Protein AF-A0AAD7IYN7-F1 (afdb_monomer_lite)

Organism: NCBI:txid230809

pLDDT: mean 83.4, std 15.1, range [46.16, 95.94]

Radius of gyration: 18.27 Å; chains: 1; bounding box: 29×52×59 Å

Sequence (99 aa):
MGLDIGGFHITPNIVSKHLQVVGIGQQQINTLLNPIDHQDASLAYNLLRVLWTLPDAPATASPNFIRARVALQIFGRLAQHLVTQENLEAGAIGSENLT

Structure (mmCIF, N/CA/C/O backbone):
data_AF-A0AAD7IYN7-F1
#
_entry.id   AF-A0AAD7IYN7-F1
#
loop_
_atom_site.group_PDB
_atom_site.id
_atom_site.type_symbol
_atom_site.label_atom_id
_atom_site.label_alt_id
_atom_site.label_comp_id
_atom_site.label_asym_id
_atom_site.label_entity_id
_atom_site.label_seq_id
_atom_site.pdbx_PDB_ins_code
_atom_site.Cartn_x
_atom_site.Cartn_y
_atom_site.Cartn_z
_atom_site.occupancy
_atom_site.B_iso_or_equiv
_atom_site.auth_seq_id
_atom_site.auth_comp_id
_atom_site.auth_asym_id
_atom_site.auth_atom_id
_atom_site.pdbx_PDB_model_num
ATOM 1 N N . MET A 1 1 ? 5.363 13.466 0.339 1.00 71.12 1 MET A N 1
ATOM 2 C CA . MET A 1 1 ? 5.808 12.552 1.412 1.00 71.12 1 MET A CA 1
ATOM 3 C C . MET A 1 1 ? 5.645 11.117 0.948 1.00 71.12 1 MET A C 1
ATOM 5 O O . MET A 1 1 ? 4.780 10.855 0.116 1.00 71.12 1 MET A O 1
ATOM 9 N N . GLY A 1 2 ? 6.485 10.228 1.464 1.00 85.56 2 GLY A N 1
ATOM 10 C CA . GLY A 1 2 ? 6.523 8.810 1.128 1.00 85.56 2 GLY A CA 1
ATOM 11 C C . GLY A 1 2 ? 7.229 8.023 2.230 1.00 85.56 2 GLY A C 1
ATOM 12 O O . GLY A 1 2 ? 7.580 8.600 3.260 1.00 85.56 2 GLY A O 1
ATOM 13 N N . LEU A 1 3 ? 7.420 6.727 2.007 1.00 88.19 3 LEU A N 1
ATOM 14 C CA . LEU A 1 3 ? 8.056 5.809 2.950 1.00 88.19 3 LEU A CA 1
ATOM 15 C C . LEU A 1 3 ? 9.094 4.953 2.224 1.00 88.19 3 LEU A C 1
ATOM 17 O O . LEU A 1 3 ? 8.778 4.330 1.213 1.00 88.19 3 LEU A O 1
ATOM 21 N N . ASP A 1 4 ? 10.312 4.894 2.752 1.00 94.31 4 ASP A N 1
ATOM 22 C CA . ASP A 1 4 ? 11.382 4.062 2.204 1.00 94.31 4 ASP A CA 1
ATOM 23 C C . ASP A 1 4 ? 11.388 2.674 2.846 1.00 94.31 4 ASP A C 1
ATOM 25 O O . ASP A 1 4 ? 11.519 2.535 4.062 1.00 94.31 4 ASP A O 1
ATOM 29 N N . ILE A 1 5 ? 11.269 1.634 2.019 1.00 92.06 5 ILE A N 1
ATOM 30 C CA . ILE A 1 5 ? 11.277 0.233 2.459 1.00 92.06 5 ILE A CA 1
ATOM 31 C C . ILE A 1 5 ? 12.234 -0.554 1.575 1.00 92.06 5 ILE A C 1
ATOM 33 O O . ILE A 1 5 ? 12.058 -0.609 0.359 1.00 92.06 5 ILE A O 1
ATOM 37 N N . GLY A 1 6 ? 13.265 -1.157 2.174 1.00 87.62 6 GLY A N 1
ATOM 38 C CA . GLY A 1 6 ? 14.228 -1.990 1.441 1.00 87.62 6 GLY A CA 1
ATOM 39 C C . GLY A 1 6 ? 14.896 -1.270 0.258 1.00 87.62 6 GLY A C 1
ATOM 40 O O . GLY A 1 6 ? 15.119 -1.875 -0.789 1.00 87.62 6 GLY A O 1
ATOM 41 N N . GLY A 1 7 ? 15.151 0.038 0.386 1.00 91.81 7 GLY A N 1
ATOM 42 C CA . GLY A 1 7 ? 15.722 0.863 -0.688 1.00 91.81 7 GLY A CA 1
ATOM 43 C C . GLY A 1 7 ? 14.746 1.195 -1.825 1.00 91.81 7 GLY A C 1
ATOM 44 O O . GLY A 1 7 ? 15.180 1.494 -2.940 1.00 91.81 7 GLY A O 1
ATOM 45 N N . PHE A 1 8 ? 13.437 1.104 -1.580 1.00 93.69 8 PHE A N 1
ATOM 46 C CA . PHE A 1 8 ? 12.393 1.522 -2.510 1.00 93.69 8 PHE A CA 1
ATOM 47 C C . PHE A 1 8 ? 11.496 2.592 -1.874 1.00 93.69 8 PHE A C 1
ATOM 49 O O . PHE A 1 8 ? 10.893 2.355 -0.828 1.00 93.69 8 PHE A O 1
ATOM 56 N N . HIS A 1 9 ? 11.385 3.748 -2.532 1.00 95.31 9 HIS A N 1
ATOM 57 C CA . HIS A 1 9 ? 10.581 4.871 -2.054 1.00 95.31 9 HIS A CA 1
ATOM 58 C C . HIS A 1 9 ? 9.115 4.721 -2.477 1.00 95.31 9 HIS A C 1
ATOM 60 O O . HIS A 1 9 ? 8.764 4.861 -3.654 1.00 95.31 9 HIS A O 1
ATOM 66 N N . ILE A 1 10 ? 8.240 4.439 -1.517 1.00 93.12 10 ILE A N 1
ATOM 67 C CA . ILE A 1 10 ? 6.801 4.281 -1.722 1.00 93.12 10 ILE A CA 1
ATOM 68 C C . ILE A 1 10 ? 6.121 5.645 -1.625 1.00 93.12 10 ILE A C 1
ATOM 70 O O . ILE A 1 10 ? 6.274 6.370 -0.647 1.00 93.12 10 ILE A O 1
ATOM 74 N N . THR A 1 11 ? 5.305 5.968 -2.626 1.00 93.56 11 THR A N 1
ATOM 75 C CA . THR A 1 11 ? 4.481 7.184 -2.657 1.00 93.56 11 THR A CA 1
ATOM 76 C C . THR A 1 11 ? 2.993 6.830 -2.724 1.00 93.56 11 THR A C 1
ATOM 78 O O . THR A 1 11 ? 2.652 5.732 -3.176 1.00 93.56 11 THR A O 1
ATOM 81 N N . PRO A 1 12 ? 2.077 7.754 -2.374 1.00 91.38 12 PRO A N 1
ATOM 82 C CA . PRO A 1 12 ? 0.636 7.520 -2.511 1.00 91.38 12 PRO A CA 1
ATOM 83 C C . PRO A 1 12 ? 0.210 7.132 -3.934 1.00 91.38 12 PRO A C 1
ATOM 85 O O . PRO A 1 12 ? -0.678 6.305 -4.115 1.00 91.38 12 PRO A O 1
ATOM 88 N N . ASN A 1 13 ? 0.882 7.665 -4.960 1.00 93.19 13 ASN A N 1
ATOM 89 C CA . ASN A 1 13 ? 0.606 7.315 -6.355 1.00 93.19 13 ASN A CA 1
ATOM 90 C C . ASN A 1 13 ? 0.976 5.854 -6.666 1.00 93.19 13 ASN A C 1
ATOM 92 O O . ASN A 1 13 ? 0.263 5.168 -7.395 1.00 93.19 13 ASN A O 1
ATOM 96 N N . ILE A 1 14 ? 2.077 5.357 -6.091 1.00 94.19 14 ILE A N 1
ATOM 97 C CA . ILE A 1 14 ? 2.450 3.942 -6.204 1.00 94.19 14 ILE A CA 1
ATOM 98 C C . ILE A 1 14 ? 1.385 3.086 -5.518 1.00 94.19 14 ILE A C 1
ATOM 100 O O . ILE A 1 14 ? 0.880 2.156 -6.137 1.00 94.19 14 ILE A O 1
ATOM 104 N N . VAL A 1 15 ? 0.971 3.438 -4.298 1.00 93.06 15 VAL A N 1
ATOM 105 C CA . VAL A 1 15 ? -0.092 2.705 -3.591 1.00 93.06 15 VAL A CA 1
ATOM 106 C C . VAL A 1 15 ? -1.372 2.665 -4.431 1.00 93.06 15 VAL A C 1
ATOM 108 O O . VAL A 1 15 ? -1.863 1.581 -4.730 1.00 93.06 15 VAL A O 1
ATOM 111 N N . SER A 1 16 ? -1.843 3.817 -4.916 1.00 94.62 16 SER A N 1
ATOM 112 C CA . SER A 1 16 ? -3.026 3.940 -5.781 1.00 94.62 16 SER A CA 1
ATOM 113 C C . SER A 1 16 ? -2.989 2.984 -6.980 1.00 94.62 16 SER A C 1
ATOM 115 O O . SER A 1 16 ? -3.908 2.186 -7.159 1.00 94.62 16 SER A O 1
ATOM 117 N N . LYS A 1 17 ? -1.892 2.964 -7.750 1.00 94.50 17 LYS A N 1
ATOM 118 C CA . LYS A 1 17 ? -1.737 2.054 -8.904 1.00 94.50 17 LYS A CA 1
ATOM 119 C C . LYS A 1 17 ? -1.840 0.582 -8.508 1.00 94.50 17 LYS A C 1
ATOM 121 O O . LYS A 1 17 ? -2.447 -0.218 -9.215 1.00 94.50 17 LYS A O 1
ATOM 126 N N . HIS A 1 18 ? -1.250 0.216 -7.375 1.00 94.44 18 HIS A N 1
ATOM 127 C CA . HIS A 1 18 ? -1.291 -1.153 -6.873 1.00 94.44 18 HIS A CA 1
ATOM 128 C C . HIS A 1 18 ? -2.686 -1.564 -6.381 1.00 94.44 18 HIS A C 1
ATOM 130 O O . HIS A 1 18 ? -3.023 -2.741 -6.529 1.00 94.44 18 HIS A O 1
ATOM 136 N N . LEU A 1 19 ? -3.470 -0.622 -5.840 1.00 93.56 19 LEU A N 1
ATOM 137 C CA . LEU A 1 19 ? -4.868 -0.807 -5.433 1.00 93.56 19 LEU A CA 1
ATOM 138 C C . LEU A 1 19 ? -5.804 -0.936 -6.648 1.00 93.56 19 LEU A C 1
ATOM 140 O O . LEU A 1 19 ? -6.657 -1.821 -6.677 1.00 93.56 19 LEU A O 1
ATOM 144 N N . GLN A 1 20 ? -5.606 -0.118 -7.686 1.00 94.06 20 GLN A N 1
ATOM 145 C CA . GLN A 1 20 ? -6.377 -0.208 -8.934 1.00 94.06 20 GLN A CA 1
ATOM 146 C C . GLN A 1 20 ? -6.227 -1.583 -9.596 1.00 94.06 20 GLN A C 1
ATOM 148 O O . GLN A 1 20 ? -7.212 -2.177 -10.026 1.00 94.06 20 GLN A O 1
ATOM 153 N N . VAL A 1 21 ? -4.999 -2.119 -9.641 1.00 92.50 21 VAL A N 1
ATOM 154 C CA . VAL A 1 21 ? -4.712 -3.437 -10.240 1.00 92.50 21 VAL A CA 1
ATOM 155 C C . VAL A 1 21 ? -5.435 -4.577 -9.519 1.00 92.50 21 VAL A C 1
ATOM 157 O O . VAL A 1 21 ? -5.766 -5.574 -10.153 1.00 92.50 21 VAL A O 1
ATOM 160 N N . VAL A 1 22 ? -5.709 -4.439 -8.219 1.00 91.12 22 VAL A N 1
ATOM 161 C CA . VAL A 1 22 ? -6.478 -5.436 -7.453 1.00 91.12 22 VAL A CA 1
ATOM 162 C C . VAL A 1 22 ? -7.987 -5.160 -7.464 1.00 91.12 22 VAL A C 1
ATOM 164 O O . VAL A 1 22 ? -8.731 -5.785 -6.716 1.00 91.12 22 VAL A O 1
ATOM 167 N N . GLY A 1 23 ? -8.451 -4.244 -8.321 1.00 92.00 23 GLY A N 1
ATOM 168 C CA . GLY A 1 23 ? -9.871 -3.986 -8.563 1.00 92.00 23 GLY A CA 1
ATOM 169 C C . GLY A 1 23 ? -10.516 -2.953 -7.639 1.00 92.00 23 GLY A C 1
ATOM 170 O O . GLY A 1 23 ? -11.737 -2.820 -7.644 1.00 92.00 23 GLY A O 1
ATOM 171 N N . ILE A 1 24 ? -9.737 -2.204 -6.853 1.00 91.75 24 ILE A N 1
ATOM 172 C CA . ILE A 1 24 ? -10.289 -1.171 -5.968 1.00 91.75 24 ILE A CA 1
ATOM 173 C C . ILE A 1 24 ? -10.638 0.068 -6.796 1.00 91.75 24 ILE A C 1
ATOM 175 O O . ILE A 1 24 ? -9.802 0.617 -7.515 1.00 91.75 24 ILE A O 1
ATOM 179 N N . GLY A 1 25 ? -11.890 0.517 -6.685 1.00 92.38 25 GLY A N 1
ATOM 180 C CA . GLY A 1 25 ? -12.396 1.669 -7.427 1.00 92.38 25 GLY A CA 1
ATOM 181 C C . GLY A 1 25 ? -11.727 2.985 -7.019 1.00 92.38 25 GLY A C 1
ATOM 182 O O . GLY A 1 25 ? -11.373 3.188 -5.857 1.00 92.38 25 GLY A O 1
ATOM 183 N N . GLN A 1 26 ? -11.609 3.924 -7.963 1.00 91.25 26 GLN A N 1
ATOM 184 C CA . GLN A 1 26 ? -10.910 5.199 -7.744 1.00 91.25 26 GLN A CA 1
ATOM 185 C C . GLN A 1 26 ? -11.468 6.008 -6.565 1.00 91.25 26 GLN A C 1
ATOM 187 O O . GLN A 1 26 ? -10.705 6.618 -5.822 1.00 91.25 26 GLN A O 1
ATOM 192 N N . GLN A 1 27 ? -12.788 5.998 -6.369 1.00 89.06 27 GLN A N 1
ATOM 193 C CA . GLN A 1 27 ? -13.417 6.680 -5.239 1.00 89.06 27 GLN A CA 1
ATOM 194 C C . GLN A 1 27 ? -12.957 6.090 -3.900 1.00 89.06 27 GLN A C 1
ATOM 196 O O . GLN A 1 27 ? -12.569 6.837 -3.009 1.00 89.06 27 GLN A O 1
ATOM 201 N N . GLN A 1 28 ? -12.924 4.760 -3.782 1.00 88.12 28 GLN A N 1
ATOM 202 C CA . GLN A 1 28 ? -12.457 4.081 -2.574 1.00 88.12 28 GLN A CA 1
ATOM 203 C C . GLN A 1 28 ? -10.965 4.333 -2.328 1.00 88.12 28 GLN A C 1
ATOM 205 O O . GLN A 1 28 ? -10.567 4.533 -1.188 1.00 88.12 28 GLN A O 1
ATOM 210 N N . ILE A 1 29 ? -10.146 4.390 -3.382 1.00 90.69 29 ILE A N 1
ATOM 211 C CA . ILE A 1 29 ? -8.728 4.766 -3.275 1.00 90.69 29 ILE A CA 1
ATOM 212 C C . ILE A 1 29 ? -8.577 6.189 -2.742 1.00 90.69 29 ILE A C 1
ATOM 214 O O . ILE A 1 29 ? -7.765 6.419 -1.852 1.00 90.69 29 ILE A O 1
ATOM 218 N N . ASN A 1 30 ? -9.355 7.137 -3.267 1.00 89.56 30 ASN A N 1
ATOM 219 C CA . ASN A 1 30 ? -9.310 8.523 -2.809 1.00 89.56 30 ASN A CA 1
ATOM 220 C C . ASN A 1 30 ? -9.695 8.630 -1.334 1.00 89.56 30 ASN A C 1
ATOM 222 O O . ASN A 1 30 ? -9.058 9.381 -0.605 1.00 89.56 30 ASN A O 1
ATOM 226 N N . THR A 1 31 ? -10.695 7.860 -0.897 1.00 86.56 31 THR A N 1
ATOM 227 C CA . THR A 1 31 ? -11.061 7.758 0.517 1.00 86.56 31 THR A CA 1
ATOM 228 C C . THR A 1 31 ? -9.907 7.164 1.325 1.00 86.56 31 THR A C 1
ATOM 230 O O . THR A 1 31 ? -9.404 7.837 2.210 1.00 86.56 31 THR A O 1
ATOM 233 N N . LEU A 1 32 ? -9.395 5.981 0.966 1.00 84.50 32 LEU A N 1
ATOM 234 C CA . LEU A 1 32 ? -8.302 5.294 1.679 1.00 84.50 32 LEU A CA 1
ATOM 235 C C . LEU A 1 32 ? -7.004 6.104 1.779 1.00 84.50 32 LEU A C 1
ATOM 237 O O . LEU A 1 32 ? -6.255 5.940 2.736 1.00 84.50 32 LEU A O 1
ATOM 241 N N . LEU A 1 33 ? -6.710 6.931 0.776 1.00 85.88 33 LEU A N 1
ATOM 242 C CA . LEU A 1 33 ? -5.492 7.735 0.711 1.00 85.88 33 LEU A CA 1
ATOM 243 C C . LEU A 1 33 ? -5.720 9.200 1.097 1.00 85.88 33 LEU A C 1
ATOM 245 O O . LEU A 1 33 ? -4.813 10.007 0.890 1.00 85.88 33 LEU A O 1
ATOM 249 N N . ASN A 1 34 ? -6.895 9.560 1.626 1.00 82.50 34 ASN A N 1
ATOM 250 C CA . ASN A 1 34 ? -7.180 10.923 2.057 1.00 82.50 34 ASN A CA 1
ATOM 251 C C . ASN A 1 34 ? -6.332 11.268 3.294 1.00 82.50 34 ASN A C 1
ATOM 253 O O . ASN A 1 34 ? -6.599 10.750 4.377 1.00 82.50 34 ASN A O 1
ATOM 257 N N . PRO A 1 35 ? -5.338 12.166 3.177 1.00 67.31 35 PRO A N 1
ATOM 258 C CA . PRO A 1 35 ? -4.457 12.476 4.292 1.00 67.31 35 PRO A CA 1
ATOM 259 C C . PRO A 1 35 ? -5.138 13.329 5.364 1.00 67.31 35 PRO A C 1
ATOM 261 O O . PRO A 1 35 ? -4.581 13.445 6.441 1.00 67.31 35 PRO A O 1
ATOM 264 N N . ILE A 1 36 ? -6.295 13.940 5.077 1.00 69.62 36 ILE A N 1
ATOM 265 C CA . ILE A 1 36 ? -7.001 14.854 5.991 1.00 69.62 36 ILE A CA 1
ATOM 266 C C . ILE A 1 36 ? -7.853 14.076 7.002 1.00 69.62 36 ILE A C 1
ATOM 268 O O . ILE A 1 36 ? -8.170 14.592 8.074 1.00 69.62 36 ILE A O 1
ATOM 272 N N . ASP A 1 37 ? -8.193 12.824 6.692 1.00 66.94 37 ASP A N 1
ATOM 273 C CA . ASP A 1 37 ? -9.028 11.975 7.540 1.00 66.94 37 ASP A CA 1
ATOM 274 C C . ASP A 1 37 ? -8.203 11.304 8.652 1.00 66.94 37 ASP A C 1
ATOM 276 O O . ASP A 1 37 ? -8.051 10.088 8.739 1.00 66.94 37 ASP A O 1
ATOM 280 N N . HIS A 1 38 ? -7.590 12.138 9.495 1.00 61.22 38 HIS A N 1
ATOM 281 C CA . HIS A 1 38 ? -6.685 11.726 10.570 1.00 61.22 38 HIS A CA 1
ATOM 282 C C . HIS A 1 38 ? -7.382 10.994 11.732 1.00 61.22 38 HIS A C 1
ATOM 284 O O . HIS A 1 38 ? -6.698 10.562 12.660 1.00 61.22 38 HIS A O 1
ATOM 290 N N . GLN A 1 39 ? -8.716 10.896 11.727 1.00 61.03 39 GLN A N 1
ATOM 291 C CA . GLN A 1 39 ? -9.494 10.353 12.846 1.00 61.03 39 GLN A CA 1
ATOM 292 C C . GLN A 1 39 ? -10.190 9.022 12.536 1.00 61.03 39 GLN A C 1
ATOM 294 O O . GLN A 1 39 ? -10.695 8.389 13.464 1.00 61.03 39 GLN A O 1
ATOM 299 N N . ASP A 1 40 ? -10.174 8.541 11.288 1.00 77.00 40 ASP A N 1
ATOM 300 C CA . ASP A 1 40 ? -10.755 7.239 10.957 1.00 77.00 40 ASP A CA 1
ATOM 301 C C . ASP A 1 40 ? -9.717 6.105 11.056 1.00 77.00 40 ASP A C 1
ATOM 303 O O . ASP A 1 40 ? -9.088 5.671 10.085 1.00 77.00 40 ASP A O 1
ATOM 307 N N . ALA A 1 41 ? -9.553 5.580 12.274 1.00 77.31 41 ALA A N 1
ATOM 308 C CA . ALA A 1 41 ? -8.733 4.394 12.527 1.00 77.31 41 ALA A CA 1
ATOM 309 C C . ALA A 1 41 ? -9.207 3.161 11.727 1.00 77.31 41 ALA A C 1
ATOM 311 O O . ALA A 1 41 ? -8.395 2.294 11.391 1.00 77.31 41 ALA A O 1
ATOM 312 N N . SER A 1 42 ? -10.496 3.090 11.374 1.00 81.81 42 SER A N 1
ATOM 313 C CA . SER A 1 42 ? -11.050 2.000 10.563 1.00 81.81 42 SER A CA 1
ATOM 314 C C . SER A 1 42 ? -10.583 2.108 9.117 1.00 81.81 42 SER A C 1
ATOM 316 O O . SER A 1 42 ? -10.259 1.097 8.494 1.00 81.81 42 SER A O 1
ATOM 318 N N . LEU A 1 43 ? -10.498 3.325 8.584 1.00 82.06 43 LEU A N 1
ATOM 319 C CA . LEU A 1 43 ? -9.987 3.592 7.244 1.00 82.06 43 LEU A CA 1
ATOM 320 C C . LEU A 1 43 ? -8.505 3.230 7.122 1.00 82.06 43 LEU A C 1
ATOM 322 O O . LEU A 1 43 ? -8.115 2.532 6.182 1.00 82.06 43 LEU A O 1
ATOM 326 N N . ALA A 1 44 ? -7.702 3.629 8.111 1.00 82.25 44 ALA A N 1
ATOM 327 C CA . ALA A 1 44 ? -6.296 3.249 8.189 1.00 82.25 44 ALA A CA 1
ATOM 328 C C . ALA A 1 44 ? -6.141 1.722 8.274 1.00 82.25 44 ALA A C 1
ATOM 330 O O . ALA A 1 44 ? -5.388 1.132 7.500 1.00 82.25 44 ALA A O 1
ATOM 331 N N . TYR A 1 45 ? -6.908 1.061 9.145 1.00 85.44 45 TYR A N 1
ATOM 332 C CA . TYR A 1 45 ? -6.904 -0.397 9.250 1.00 85.44 45 TYR A CA 1
ATOM 333 C C . TYR A 1 45 ? -7.325 -1.083 7.941 1.00 85.44 45 TYR A C 1
ATOM 335 O O . TYR A 1 45 ? -6.688 -2.048 7.522 1.00 85.44 45 TYR A O 1
ATOM 343 N N . ASN A 1 46 ? -8.348 -0.573 7.251 1.00 86.38 46 ASN A N 1
ATOM 344 C CA . ASN A 1 46 ? -8.783 -1.097 5.957 1.00 86.38 46 ASN A CA 1
ATOM 345 C C . ASN A 1 46 ? -7.690 -0.961 4.893 1.00 86.38 46 ASN A C 1
ATOM 347 O O . ASN A 1 46 ? -7.466 -1.903 4.132 1.00 86.38 46 ASN A O 1
ATOM 351 N N . LEU A 1 47 ? -6.966 0.161 4.864 1.00 87.31 47 LEU A N 1
ATOM 352 C CA . LEU A 1 47 ? -5.812 0.326 3.983 1.00 87.31 47 LEU A CA 1
ATOM 353 C C . LEU A 1 47 ? -4.723 -0.707 4.305 1.00 87.31 47 LEU A C 1
ATOM 355 O O . LEU A 1 47 ? -4.266 -1.401 3.398 1.00 87.31 47 LEU A O 1
ATOM 359 N N . LEU A 1 48 ? -4.343 -0.859 5.578 1.00 89.12 48 LEU A N 1
ATOM 360 C CA . LEU A 1 48 ? -3.340 -1.846 6.005 1.00 89.12 48 LEU A CA 1
ATOM 361 C C . LEU A 1 48 ? -3.766 -3.273 5.651 1.00 89.12 48 LEU A C 1
ATOM 363 O O . LEU A 1 48 ? -2.957 -4.047 5.135 1.00 89.12 48 LEU A O 1
ATOM 367 N N . ARG A 1 49 ? -5.050 -3.591 5.844 1.00 89.19 49 ARG A N 1
ATOM 368 C CA . ARG A 1 49 ? -5.630 -4.884 5.488 1.00 89.19 49 ARG A CA 1
ATOM 369 C C . ARG A 1 49 ? -5.527 -5.161 3.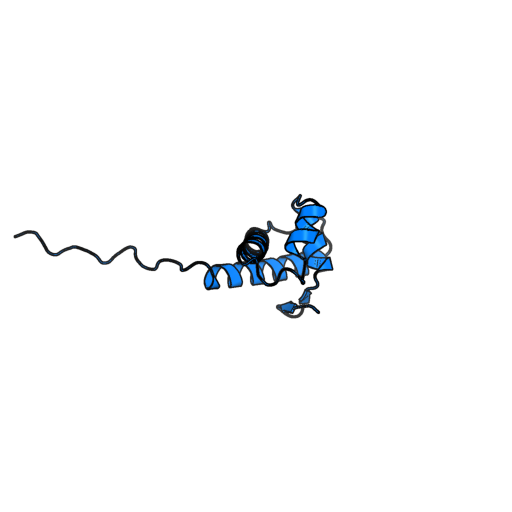997 1.00 89.19 49 ARG A C 1
ATOM 371 O O . ARG A 1 49 ? -5.199 -6.277 3.596 1.00 89.19 49 ARG A O 1
ATOM 378 N N . VAL A 1 50 ? -5.772 -4.161 3.159 1.00 89.88 50 VAL A N 1
ATOM 379 C CA . VAL A 1 50 ? -5.562 -4.319 1.720 1.00 89.88 50 VAL A CA 1
ATOM 380 C C . VAL A 1 50 ? -4.082 -4.538 1.411 1.00 89.88 50 VAL A C 1
ATOM 382 O O . VAL A 1 50 ? -3.758 -5.447 0.653 1.00 89.88 50 VAL A O 1
ATOM 385 N N . LEU A 1 51 ? -3.177 -3.760 2.010 1.00 91.00 51 LEU A N 1
ATOM 386 C CA . LEU A 1 51 ? -1.738 -3.876 1.755 1.00 91.00 51 LEU A CA 1
ATOM 387 C C . LEU A 1 51 ? -1.172 -5.250 2.142 1.00 91.00 51 LEU A C 1
ATOM 389 O O . LEU A 1 51 ? -0.384 -5.814 1.382 1.00 91.00 51 LEU A O 1
ATOM 393 N N . TRP A 1 52 ? -1.587 -5.814 3.278 1.00 91.31 52 TRP A N 1
ATOM 394 C CA . TRP A 1 52 ? -1.109 -7.126 3.724 1.00 91.31 52 TRP A CA 1
ATOM 395 C C . TRP A 1 52 ? -1.720 -8.296 2.937 1.00 91.31 52 TRP A C 1
ATOM 397 O O . TRP A 1 52 ? -1.150 -9.383 2.929 1.00 91.31 52 TRP A O 1
ATOM 407 N N . THR A 1 53 ? -2.865 -8.090 2.265 1.00 91.56 53 THR A N 1
ATOM 408 C CA . THR A 1 53 ? -3.550 -9.114 1.445 1.00 91.56 53 THR A CA 1
ATOM 409 C C . THR A 1 53 ? -3.227 -8.976 -0.042 1.00 91.56 53 THR A C 1
ATOM 411 O O . THR A 1 53 ? -3.805 -9.683 -0.866 1.00 91.56 53 THR A O 1
ATOM 414 N N . LEU A 1 54 ? -2.303 -8.079 -0.409 1.00 93.31 54 LEU A N 1
ATOM 415 C CA . LEU A 1 54 ? -1.926 -7.880 -1.802 1.00 93.31 54 LEU A CA 1
ATOM 416 C C . LEU A 1 54 ? -1.402 -9.189 -2.413 1.00 93.31 54 LEU A C 1
ATOM 418 O O . LEU A 1 54 ? -0.404 -9.726 -1.918 1.00 93.31 54 LEU A O 1
ATOM 422 N N . PRO A 1 55 ? -2.001 -9.660 -3.523 1.00 94.06 55 PRO A N 1
ATOM 423 C CA . PRO A 1 55 ? -1.469 -10.794 -4.254 1.00 94.06 55 PRO A CA 1
ATOM 424 C C . PRO A 1 55 ? -0.121 -10.427 -4.869 1.00 94.06 55 PRO A C 1
ATOM 426 O O . PRO A 1 55 ? 0.236 -9.245 -5.000 1.00 94.06 55 PRO A O 1
ATOM 429 N N . ASP A 1 56 ? 0.605 -11.452 -5.294 1.00 93.81 56 ASP A N 1
ATOM 430 C CA . ASP A 1 56 ? 1.844 -11.265 -6.031 1.00 93.81 56 ASP A CA 1
ATOM 431 C C . ASP A 1 56 ? 1.623 -10.402 -7.277 1.00 93.81 56 ASP A C 1
ATOM 433 O O . ASP A 1 56 ? 0.527 -10.301 -7.841 1.00 93.81 56 ASP A O 1
ATOM 437 N N . ALA A 1 57 ? 2.678 -9.697 -7.684 1.00 93.62 57 ALA A N 1
ATOM 438 C CA . ALA A 1 57 ? 2.607 -8.869 -8.876 1.00 93.62 57 ALA A CA 1
ATOM 439 C C . ALA A 1 57 ? 2.310 -9.746 -10.109 1.00 93.62 57 ALA A C 1
ATOM 441 O O . ALA A 1 57 ? 2.821 -10.863 -10.196 1.00 93.62 57 ALA A O 1
ATOM 442 N N . PRO A 1 58 ? 1.536 -9.241 -11.088 1.00 92.19 58 PRO A N 1
ATOM 443 C CA . PRO A 1 58 ? 1.342 -9.943 -12.350 1.00 92.19 58 PRO A CA 1
ATOM 444 C C . PRO A 1 58 ? 2.687 -10.298 -12.991 1.00 92.19 58 PRO A C 1
ATOM 446 O O . PRO A 1 58 ? 3.603 -9.476 -12.988 1.00 92.19 58 PRO A O 1
ATOM 449 N N . ALA A 1 59 ? 2.794 -11.479 -13.604 1.00 89.62 59 ALA A N 1
ATOM 450 C CA . ALA A 1 59 ? 4.033 -11.928 -14.252 1.00 89.62 59 ALA A CA 1
ATOM 451 C C . ALA A 1 59 ? 4.507 -10.994 -15.387 1.00 89.62 59 ALA A C 1
ATOM 453 O O . ALA A 1 59 ? 5.681 -10.974 -15.736 1.00 89.62 59 ALA A O 1
ATOM 454 N N . THR A 1 60 ? 3.594 -10.200 -15.950 1.00 93.50 60 THR A N 1
ATOM 455 C CA . THR A 1 60 ? 3.854 -9.209 -17.004 1.00 93.50 60 THR A CA 1
ATOM 456 C C . THR A 1 60 ? 4.251 -7.830 -16.467 1.00 93.50 60 THR A C 1
ATOM 458 O O . THR A 1 60 ? 4.470 -6.904 -17.249 1.00 93.50 60 THR A O 1
ATOM 461 N N . ALA A 1 61 ? 4.309 -7.652 -15.145 1.00 93.94 61 ALA A N 1
ATOM 462 C CA . ALA A 1 61 ? 4.601 -6.366 -14.533 1.00 93.94 61 ALA A CA 1
ATOM 463 C C . ALA A 1 61 ? 6.067 -5.952 -14.726 1.00 93.94 61 ALA A C 1
ATOM 465 O O . ALA A 1 61 ? 6.977 -6.776 -14.810 1.00 93.94 61 ALA A O 1
ATOM 466 N N . SER A 1 62 ? 6.311 -4.641 -14.750 1.00 95.19 62 SER A N 1
ATOM 467 C CA . SER A 1 62 ? 7.674 -4.120 -14.843 1.00 95.19 62 SER A CA 1
ATOM 468 C C . SER A 1 62 ? 8.484 -4.437 -13.576 1.00 95.19 62 SER A C 1
ATOM 470 O O . SER A 1 62 ? 7.912 -4.509 -12.482 1.00 95.19 62 SER A O 1
ATOM 472 N N . PRO A 1 63 ? 9.825 -4.530 -13.663 1.00 94.88 63 PRO A N 1
ATOM 473 C CA . PRO A 1 63 ? 10.671 -4.767 -12.493 1.00 94.88 63 PRO A CA 1
ATOM 474 C C . PRO A 1 63 ? 10.437 -3.763 -11.354 1.00 94.88 63 PRO A C 1
ATOM 476 O O . PRO A 1 63 ? 10.403 -4.139 -10.185 1.00 94.88 63 PRO A O 1
ATOM 479 N N . ASN A 1 64 ? 10.199 -2.487 -11.682 1.00 93.56 64 ASN A N 1
ATOM 480 C CA . ASN A 1 64 ? 9.877 -1.468 -10.679 1.00 93.56 64 ASN A CA 1
ATOM 481 C C . ASN A 1 64 ? 8.527 -1.714 -9.996 1.00 93.56 64 ASN A C 1
ATOM 483 O O . ASN A 1 64 ? 8.421 -1.507 -8.789 1.00 93.56 64 ASN A O 1
ATOM 487 N N . PHE A 1 65 ? 7.512 -2.168 -10.735 1.00 94.88 65 PHE A N 1
ATOM 488 C CA . PHE A 1 65 ? 6.220 -2.523 -10.149 1.00 94.88 65 PHE A CA 1
ATOM 489 C C . PHE A 1 65 ? 6.350 -3.741 -9.228 1.00 94.88 65 PHE A C 1
ATOM 491 O O . PHE A 1 65 ? 5.785 -3.754 -8.139 1.00 94.88 65 PHE A O 1
ATOM 498 N N . ILE A 1 66 ? 7.141 -4.743 -9.614 1.00 95.56 66 ILE A N 1
ATOM 499 C CA . ILE A 1 66 ? 7.411 -5.916 -8.771 1.00 95.56 66 ILE A CA 1
ATOM 500 C C . ILE A 1 66 ? 8.103 -5.487 -7.470 1.00 95.56 66 ILE A C 1
ATOM 502 O O . ILE A 1 66 ? 7.652 -5.852 -6.386 1.00 95.56 66 ILE A O 1
ATOM 506 N N . ARG A 1 67 ? 9.139 -4.641 -7.548 1.00 95.44 67 ARG A N 1
ATOM 507 C CA . ARG A 1 67 ? 9.821 -4.105 -6.356 1.00 95.44 67 ARG A CA 1
ATOM 508 C C . ARG A 1 67 ? 8.878 -3.313 -5.450 1.00 95.44 67 ARG A C 1
ATOM 510 O O . ARG A 1 67 ? 8.899 -3.510 -4.238 1.00 95.44 67 ARG A O 1
ATOM 517 N N . ALA A 1 68 ? 8.021 -2.473 -6.032 1.00 95.38 68 ALA A N 1
ATOM 518 C CA . ALA A 1 68 ? 6.986 -1.762 -5.291 1.00 95.38 68 ALA A CA 1
ATOM 519 C C . ALA A 1 68 ? 6.006 -2.724 -4.602 1.00 95.38 68 ALA A C 1
ATOM 521 O O . ALA A 1 68 ? 5.678 -2.523 -3.434 1.00 95.38 68 ALA A O 1
ATOM 522 N N . ARG A 1 69 ? 5.570 -3.793 -5.290 1.00 95.94 69 ARG A N 1
ATOM 523 C CA . ARG A 1 69 ? 4.673 -4.813 -4.723 1.00 95.94 69 ARG A CA 1
ATOM 524 C C . ARG A 1 69 ? 5.305 -5.480 -3.507 1.00 95.94 69 ARG A C 1
ATOM 526 O O . ARG A 1 69 ? 4.650 -5.555 -2.474 1.00 95.94 69 ARG A O 1
ATOM 533 N N . VAL A 1 70 ? 6.561 -5.907 -3.622 1.00 94.88 70 VAL A N 1
ATOM 534 C CA . VAL A 1 70 ? 7.300 -6.541 -2.522 1.00 94.88 70 VAL A CA 1
ATOM 535 C C . VAL A 1 70 ? 7.420 -5.588 -1.333 1.00 94.88 70 VAL A C 1
ATOM 537 O O . VAL A 1 70 ? 7.128 -5.975 -0.205 1.00 94.88 70 VAL A O 1
ATOM 540 N N . 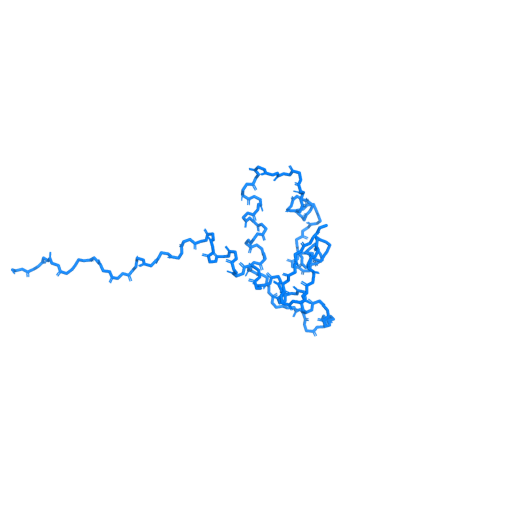ALA A 1 71 ? 7.770 -4.324 -1.574 1.00 95.56 71 ALA A N 1
ATOM 541 C CA . ALA A 1 71 ? 7.878 -3.321 -0.518 1.00 95.56 71 ALA A CA 1
ATOM 542 C C . ALA A 1 71 ? 6.533 -3.087 0.208 1.00 95.56 71 ALA A C 1
ATOM 544 O O . ALA A 1 71 ? 6.493 -3.043 1.438 1.00 95.56 71 ALA A O 1
ATOM 545 N N . LEU A 1 72 ? 5.423 -3.016 -0.537 1.00 95.12 72 LEU A N 1
ATOM 546 C CA . LEU A 1 72 ? 4.072 -2.896 0.026 1.00 95.12 72 LEU A CA 1
ATOM 547 C C . LEU A 1 72 ? 3.650 -4.141 0.819 1.00 95.12 72 LEU A C 1
ATOM 549 O O . LEU A 1 72 ? 3.064 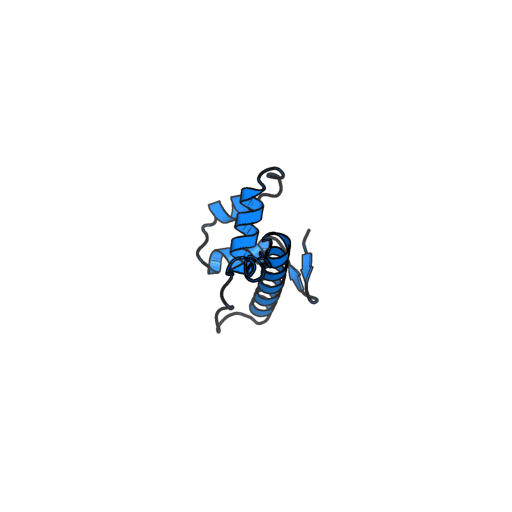-4.000 1.889 1.00 95.12 72 LEU A O 1
ATOM 553 N N . GLN A 1 73 ? 3.965 -5.343 0.331 1.00 94.62 73 GLN A N 1
ATOM 554 C CA . GLN A 1 73 ? 3.685 -6.596 1.040 1.00 94.62 73 GLN A CA 1
ATOM 555 C C . GLN A 1 73 ? 4.491 -6.698 2.343 1.00 94.62 73 GLN A C 1
ATOM 557 O O . GLN A 1 73 ? 3.939 -7.108 3.362 1.00 94.62 73 GLN A O 1
ATOM 562 N N . ILE A 1 74 ? 5.768 -6.292 2.343 1.00 93.94 74 ILE A N 1
ATOM 563 C CA . ILE A 1 74 ? 6.601 -6.231 3.556 1.00 93.94 74 ILE A CA 1
ATOM 564 C C . ILE A 1 74 ? 5.968 -5.292 4.582 1.00 93.94 74 ILE A C 1
ATOM 566 O O . ILE A 1 74 ? 5.789 -5.676 5.737 1.00 93.94 74 ILE A O 1
ATOM 570 N N . PHE A 1 75 ? 5.584 -4.085 4.157 1.00 93.19 75 PHE A N 1
ATOM 571 C CA . PHE A 1 75 ? 4.916 -3.130 5.035 1.00 93.19 75 PHE A CA 1
ATOM 572 C C . PHE A 1 75 ? 3.605 -3.676 5.595 1.00 93.19 75 PHE A C 1
ATOM 574 O O . PHE A 1 75 ? 3.365 -3.593 6.795 1.00 93.19 75 PHE A O 1
ATOM 581 N N . GLY A 1 76 ? 2.773 -4.260 4.729 1.00 92.88 76 GLY A N 1
ATOM 582 C CA . GLY A 1 76 ? 1.500 -4.851 5.118 1.00 92.88 76 GLY A CA 1
ATOM 583 C C . GLY A 1 76 ? 1.680 -5.945 6.169 1.00 92.88 76 GLY A C 1
ATOM 584 O O . GLY A 1 76 ? 1.011 -5.913 7.197 1.0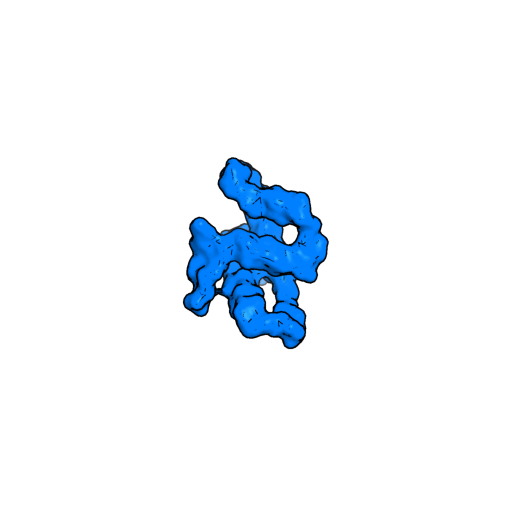0 92.88 76 GLY A O 1
ATOM 585 N N . ARG A 1 77 ? 2.623 -6.871 5.963 1.00 92.31 77 ARG A N 1
ATOM 586 C CA . ARG A 1 77 ? 2.928 -7.934 6.936 1.00 92.31 77 ARG A CA 1
ATOM 587 C C . ARG A 1 77 ? 3.428 -7.372 8.265 1.00 92.31 77 ARG A C 1
ATOM 589 O O . ARG A 1 77 ? 2.974 -7.813 9.313 1.00 92.31 77 ARG A O 1
ATOM 596 N N . LEU A 1 78 ? 4.313 -6.373 8.240 1.00 91.00 78 LEU A N 1
ATOM 597 C CA . LEU A 1 78 ? 4.754 -5.699 9.464 1.00 91.00 78 LEU A CA 1
ATOM 598 C C . LEU A 1 78 ? 3.562 -5.081 10.209 1.00 91.00 78 LEU A C 1
ATOM 600 O O . LEU A 1 78 ? 3.389 -5.316 11.401 1.00 91.00 78 LEU A O 1
ATOM 604 N N . ALA A 1 79 ? 2.716 -4.335 9.499 1.00 89.75 79 ALA A N 1
ATOM 605 C CA . ALA A 1 79 ? 1.516 -3.733 10.066 1.00 89.75 79 ALA A CA 1
ATOM 606 C C . ALA A 1 79 ? 0.542 -4.782 10.624 1.00 89.75 79 ALA A C 1
ATOM 608 O O . ALA A 1 79 ? -0.082 -4.542 11.653 1.00 89.75 79 ALA A O 1
ATOM 609 N N . GLN A 1 80 ? 0.449 -5.953 9.989 1.00 92.38 80 GLN A N 1
ATOM 610 C CA . GLN A 1 80 ? -0.324 -7.083 10.494 1.00 92.38 80 GLN A CA 1
ATOM 611 C C . GLN A 1 80 ? 0.138 -7.489 11.880 1.00 92.38 80 GLN A C 1
ATOM 613 O O . GLN A 1 80 ? -0.641 -7.393 12.821 1.00 92.38 80 GLN A O 1
ATOM 618 N N . HIS A 1 81 ? 1.413 -7.837 12.027 1.00 89.12 81 HIS A N 1
ATOM 619 C CA . HIS A 1 81 ? 1.960 -8.265 13.312 1.00 89.12 81 HIS A CA 1
ATOM 620 C C . HIS A 1 81 ? 1.865 -7.192 14.407 1.00 89.12 81 HIS A C 1
ATOM 622 O O . HIS 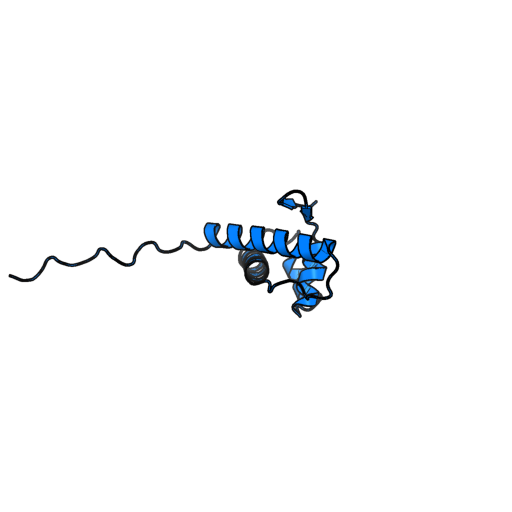A 1 81 ? 1.794 -7.532 15.583 1.00 89.12 81 HIS A O 1
ATOM 628 N N . LEU A 1 82 ? 1.851 -5.906 14.042 1.00 87.81 82 LEU A N 1
ATOM 629 C CA . LEU A 1 82 ? 1.725 -4.811 15.007 1.00 87.81 82 LEU A CA 1
ATOM 630 C C . LEU A 1 82 ? 0.283 -4.559 15.461 1.00 87.81 82 LEU A C 1
ATOM 632 O O . LEU A 1 82 ? 0.070 -4.138 16.595 1.00 87.81 82 LEU A O 1
ATOM 636 N N . VAL A 1 83 ? -0.697 -4.755 14.577 1.00 85.38 83 VAL A N 1
ATOM 637 C CA . VAL A 1 83 ? -2.094 -4.357 14.827 1.00 85.38 83 VAL A CA 1
ATOM 638 C C . VAL A 1 83 ? -2.975 -5.546 15.201 1.00 85.38 83 VAL A C 1
ATOM 640 O O . VAL A 1 83 ? -3.953 -5.385 15.928 1.00 85.38 83 VAL A O 1
ATOM 643 N N . THR A 1 84 ? -2.648 -6.751 14.740 1.00 78.44 84 THR A N 1
ATOM 644 C CA . THR A 1 84 ? -3.307 -7.971 15.203 1.00 78.44 84 THR A CA 1
ATOM 645 C C . THR A 1 84 ? -2.480 -8.547 16.343 1.00 78.44 84 THR A C 1
ATOM 647 O O . THR A 1 84 ? -1.390 -9.054 16.092 1.00 78.44 84 THR A O 1
ATOM 650 N N . GLN A 1 85 ? -2.977 -8.482 17.586 1.00 63.44 85 GLN A N 1
ATOM 651 C CA . GLN A 1 85 ? -2.460 -9.348 18.647 1.00 63.44 85 GLN A CA 1
ATOM 652 C C . GLN A 1 85 ? -2.637 -10.789 18.166 1.00 63.44 85 GLN A C 1
ATOM 654 O O . GLN A 1 85 ? -3.751 -11.308 18.106 1.00 63.44 85 GLN A O 1
ATOM 659 N N . GLU A 1 86 ? -1.545 -11.421 17.756 1.00 55.44 86 GLU A N 1
ATOM 660 C CA . GLU A 1 86 ? -1.510 -12.863 17.597 1.00 55.44 86 GLU A CA 1
ATOM 661 C C . GLU A 1 86 ? -1.656 -13.424 19.014 1.00 55.44 86 GLU A C 1
ATOM 663 O O . GLU A 1 86 ? -0.735 -13.333 19.824 1.00 55.44 86 GLU A O 1
ATOM 668 N N . ASN A 1 87 ? -2.865 -13.870 19.371 1.00 46.16 87 ASN A N 1
ATOM 669 C CA . ASN A 1 87 ? -3.124 -14.502 20.659 1.00 46.16 87 ASN A CA 1
ATOM 670 C C . ASN A 1 87 ? -2.206 -15.724 20.784 1.00 46.16 87 ASN A C 1
ATOM 672 O O . ASN A 1 87 ? -2.535 -16.805 20.302 1.00 46.16 87 ASN A O 1
ATOM 676 N N . LEU A 1 88 ? -1.085 -15.568 21.488 1.00 52.75 88 LEU A N 1
ATOM 677 C CA . LEU A 1 88 ? -0.250 -16.662 21.991 1.00 52.75 88 LEU A CA 1
ATOM 678 C C . LEU A 1 88 ? -0.917 -17.385 23.179 1.00 52.75 88 LEU A C 1
ATOM 680 O O . LEU A 1 88 ? -0.239 -17.915 24.053 1.00 52.75 88 LEU A O 1
ATOM 684 N N . GLU A 1 89 ? -2.248 -17.440 23.213 1.00 53.34 89 GLU A N 1
ATOM 685 C CA . GLU A 1 89 ? -3.015 -18.180 24.213 1.00 53.34 89 GLU A CA 1
ATOM 686 C C . GLU A 1 89 ? -3.826 -19.284 23.537 1.00 53.34 89 GLU A C 1
ATOM 688 O O . GLU A 1 89 ? -5.043 -19.222 23.385 1.00 53.34 89 GLU A O 1
ATOM 693 N N . ALA A 1 90 ? -3.120 -20.331 23.125 1.00 52.09 90 ALA A N 1
ATOM 694 C CA . ALA A 1 90 ? -3.716 -21.634 22.885 1.00 52.09 90 ALA A CA 1
ATOM 695 C C . ALA A 1 90 ? -2.738 -22.710 23.367 1.00 52.09 90 ALA A C 1
ATOM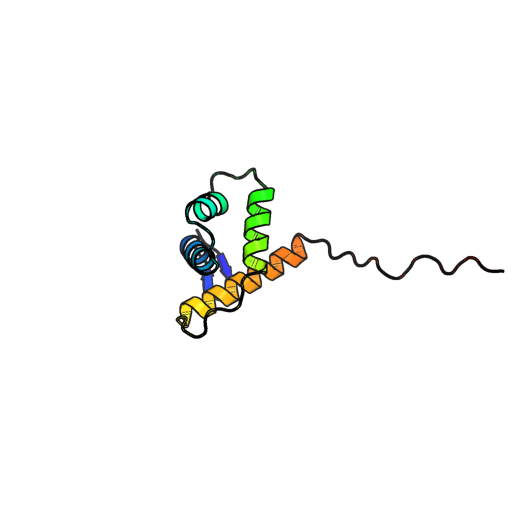 697 O O . ALA A 1 90 ? -1.954 -23.241 22.585 1.00 52.09 90 ALA A O 1
ATOM 698 N N . GLY A 1 91 ? -2.774 -23.015 24.670 1.00 51.25 91 GLY A N 1
ATOM 699 C CA . GLY A 1 91 ? -2.130 -24.228 25.183 1.00 51.25 91 GLY A CA 1
ATOM 700 C C . GLY A 1 91 ? -1.541 -24.192 26.591 1.00 51.25 91 GLY A C 1
ATOM 701 O O . GLY A 1 91 ? -0.486 -24.781 26.778 1.00 51.25 91 GLY A O 1
ATOM 702 N N . ALA A 1 92 ? -2.170 -23.552 27.581 1.00 51.50 92 ALA A N 1
ATOM 703 C CA . ALA A 1 92 ? -1.834 -23.815 28.989 1.00 51.50 92 ALA A CA 1
ATOM 704 C C . ALA A 1 92 ? -2.966 -23.399 29.943 1.00 51.50 92 ALA A C 1
ATOM 706 O O . ALA A 1 92 ? -2.798 -22.517 30.776 1.00 51.50 92 ALA A O 1
ATOM 707 N N . ILE A 1 93 ? -4.135 -24.031 29.835 1.00 50.84 93 ILE A N 1
ATOM 708 C CA . ILE A 1 93 ? -5.123 -24.006 30.921 1.00 50.84 93 ILE A CA 1
ATOM 709 C C . ILE A 1 93 ? -5.752 -25.389 31.069 1.00 50.84 93 ILE A C 1
ATOM 711 O O . ILE A 1 93 ? -6.472 -25.847 30.186 1.00 50.84 93 ILE A O 1
ATOM 715 N N . GLY A 1 94 ? -5.484 -26.019 32.218 1.00 49.47 94 GLY A N 1
ATOM 716 C CA . GLY A 1 94 ? -6.419 -26.948 32.848 1.00 49.47 94 GLY A CA 1
ATOM 717 C C . GLY A 1 94 ? -6.085 -28.438 32.806 1.00 49.47 94 GLY A C 1
ATOM 718 O O . GLY A 1 94 ? -6.930 -29.222 32.390 1.00 49.47 94 GLY A O 1
ATOM 719 N N . SER A 1 95 ? -4.924 -28.857 33.312 1.00 50.72 95 SER A N 1
ATOM 720 C CA . SER A 1 95 ? -4.734 -30.232 33.801 1.00 50.72 95 SER A CA 1
ATOM 721 C C . SER A 1 95 ? -4.488 -30.247 35.310 1.00 50.72 95 SER A C 1
ATOM 723 O O . SER A 1 95 ? -3.455 -30.721 35.758 1.00 50.72 95 SER A O 1
ATOM 725 N N . GLU A 1 96 ? -5.434 -29.719 36.087 1.00 53.88 96 GLU A N 1
ATOM 726 C CA . GLU A 1 96 ? -5.538 -29.966 37.532 1.00 53.88 96 GLU A CA 1
ATOM 727 C C . GLU A 1 96 ? -7.019 -30.047 37.913 1.00 53.88 96 GLU A C 1
ATOM 729 O O . GLU A 1 96 ? -7.634 -29.089 38.371 1.00 53.88 96 GLU A O 1
ATOM 734 N N . ASN A 1 97 ? -7.619 -31.194 37.610 1.00 49.31 97 ASN A N 1
ATOM 735 C CA . ASN A 1 97 ? -8.689 -31.790 38.404 1.00 49.31 97 ASN A CA 1
ATOM 736 C C . ASN A 1 97 ? -8.983 -33.169 37.828 1.00 49.31 97 ASN A C 1
ATOM 738 O O . ASN A 1 97 ? -9.786 -33.286 36.910 1.00 49.31 97 ASN A O 1
ATOM 742 N N . LEU A 1 98 ? -8.321 -34.191 38.364 1.00 49.81 98 LEU A N 1
ATOM 743 C CA . LEU A 1 98 ? -8.861 -35.538 38.510 1.00 49.81 98 LEU A CA 1
ATOM 744 C C . LEU A 1 98 ? -8.021 -36.256 39.579 1.00 49.81 98 LEU A C 1
ATOM 746 O O . LEU A 1 98 ? -6.822 -36.456 39.388 1.00 49.81 98 LEU A O 1
ATOM 750 N N . THR A 1 99 ? -8.726 -36.667 40.640 1.00 50.31 99 THR A N 1
ATOM 751 C CA . THR A 1 99 ? -8.336 -37.506 41.797 1.00 50.31 99 THR A CA 1
ATOM 752 C C . THR A 1 99 ? -7.408 -36.923 42.853 1.00 50.31 99 THR A C 1
ATOM 754 O O . THR A 1 99 ? -6.217 -36.704 42.567 1.00 50.31 99 THR A O 1
#

Secondary structure (DSSP, 8-state):
--EEETTEEE-HHHHHHHHHHTT--HHHHHHHT-TT-TT-HHHHHHHHHHHHTPPPPPTTS-HHHHHHHHHHHHHHHHHHHHHS-----SS-S------

Foldseek 3Di:
DFDAFPNATGDLVLLQVLCVVVPHDPVLSCQLPVPVPPPPPVSVVVSLVCLCPRDQDPPPDDPSNNVSNVRSNVSSVVVCPVPDPPPPPDDDDDPPDDD